Protein AF-A0A0F9RXB7-F1 (afdb_monomer)

Solvent-accessible surface area (backbone atoms only — not comparable to full-atom values): 6603 Å² total; per-residue (Å²): 127,90,82,78,78,45,79,78,39,70,50,75,50,53,58,48,75,71,44,79,90,70,40,70,24,30,22,40,34,28,36,67,64,42,28,75,78,68,68,20,32,29,40,30,26,30,34,47,46,42,56,54,40,69,77,40,40,68,59,36,60,75,67,71,47,87,68,82,38,51,75,24,71,46,69,68,62,38,49,53,52,37,52,52,52,26,49,54,36,50,53,50,31,54,51,49,54,50,51,53,54,51,30,54,55,41,27,74,74,66,36,62,68,35,46,56,64,55,74,82,84

Sequence (121 aa):
MDRNLKLGHYFKGAEPTGCYNTGIAPVIARSKQALKYTGKAYIVGRDLDVLYNMTDLILTVMRGKPIKAKLYSSKAQAFTEFERLNQIIIDSNTQDIKRIKELRRKARSGDMAAALALTDY

pLDDT: mean 83.53, std 10.23, range [48.91, 94.25]

Foldseek 3Di:
DPLPQDEPDKDWADDAPPDPPVQQTWMKHFYPVCCVLPVFGIKIATRVLVVCCNVCVVVCVVVVHDRRIDTHNDSVVRVVVSVVRRVVRVVNNVVVVVLLVVLVVCVVVVPVVSVVVNVVD

Organism: NCBI:txid412755

Mean predicted aligned error: 6.6 Å

Nearest PDB structures (foldseek):
  7ohx-assembly1_3  TM=2.259E-01  e=1.585E+00  Saccharomyces cerevisiae S288C

Secondary structure (DSSP, 8-state):
------TT-EEE-PPPTT-SSSS-SEEEEE-HHHHHHHS--EEEEEHHHHHHHHHHHHHHHHTTPPPSSEEES-HHHHHHHHHHHHHHHHHHHHHHHHHHHHHHHHHHTT-HHHHHTTTT-

Radius of gyration: 18.45 Å; Cα contacts (8 Å, |Δi|>4): 179; chains: 1; bounding box: 39×35×50 Å

Structure (mmCIF, N/CA/C/O backbone):
data_AF-A0A0F9RXB7-F1
#
_entry.id   AF-A0A0F9RXB7-F1
#
loop_
_atom_site.group_PDB
_atom_site.id
_atom_site.type_symbol
_atom_site.label_atom_id
_atom_site.label_alt_id
_atom_site.label_comp_id
_atom_site.label_asym_id
_atom_site.label_entity_id
_atom_site.label_seq_id
_atom_site.pdbx_PDB_ins_code
_atom_site.Cartn_x
_atom_site.Cartn_y
_atom_site.Cartn_z
_atom_site.occupancy
_atom_site.B_iso_or_equiv
_atom_site.auth_seq_id
_atom_site.auth_comp_id
_atom_site.auth_asym_id
_atom_site.auth_atom_id
_atom_site.pdbx_PDB_model_num
ATOM 1 N N . MET A 1 1 ? -1.829 16.637 3.771 1.00 48.91 1 MET A N 1
ATOM 2 C CA . MET A 1 1 ? -2.977 15.718 3.607 1.00 48.91 1 MET A CA 1
ATOM 3 C C . MET A 1 1 ? -3.933 15.940 4.759 1.00 48.91 1 MET A C 1
ATOM 5 O O . MET A 1 1 ? -3.491 15.876 5.901 1.00 48.91 1 MET A O 1
ATOM 9 N N . ASP A 1 2 ? -5.200 16.234 4.476 1.00 49.59 2 ASP A N 1
ATOM 10 C CA . ASP A 1 2 ? -6.236 16.300 5.506 1.00 49.59 2 ASP A CA 1
ATOM 11 C C . ASP A 1 2 ? -6.403 14.895 6.109 1.00 49.59 2 ASP A C 1
ATOM 13 O O . ASP A 1 2 ? -6.841 13.955 5.448 1.00 49.59 2 ASP A O 1
ATOM 17 N N . ARG A 1 3 ? -5.933 14.703 7.347 1.00 64.81 3 ARG A N 1
ATOM 18 C CA . ARG A 1 3 ? -5.820 13.378 7.987 1.00 64.81 3 ARG A CA 1
ATOM 19 C C . ARG A 1 3 ? -7.168 12.870 8.506 1.00 64.81 3 ARG A C 1
ATOM 21 O O . ARG A 1 3 ? -7.197 11.952 9.327 1.00 64.81 3 ARG A O 1
ATOM 28 N N . ASN A 1 4 ? -8.297 13.453 8.112 1.00 72.38 4 ASN A N 1
ATOM 29 C CA . ASN A 1 4 ? -9.619 13.066 8.603 1.00 72.38 4 ASN A CA 1
ATOM 30 C C . ASN A 1 4 ? -10.153 11.789 7.934 1.00 72.38 4 ASN A C 1
ATOM 32 O O . ASN A 1 4 ? -11.057 11.809 7.104 1.00 72.38 4 ASN A O 1
ATOM 36 N N . LEU A 1 5 ? -9.613 10.644 8.363 1.00 81.00 5 LEU A N 1
ATOM 37 C CA . LEU A 1 5 ? -10.133 9.324 8.015 1.00 81.00 5 LEU A CA 1
ATO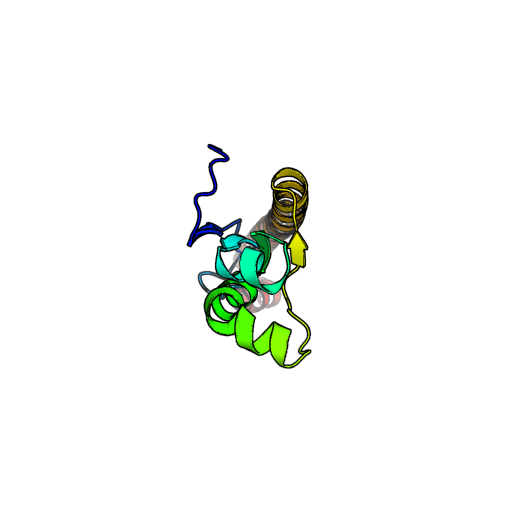M 38 C C . LEU A 1 5 ? -11.498 9.086 8.692 1.00 81.00 5 LEU A C 1
ATOM 40 O O . LEU A 1 5 ? -11.585 8.801 9.897 1.00 81.00 5 LEU A O 1
ATOM 44 N N . LYS A 1 6 ? -12.570 9.234 7.907 1.00 83.81 6 LYS A N 1
ATOM 45 C CA . LYS A 1 6 ? -13.951 8.973 8.333 1.00 83.81 6 LYS A CA 1
ATOM 46 C C . LYS A 1 6 ? -14.207 7.470 8.479 1.00 83.81 6 LYS A C 1
ATOM 48 O O . LYS A 1 6 ? -13.517 6.638 7.898 1.00 83.81 6 LYS A O 1
ATOM 53 N N . LEU A 1 7 ? -15.192 7.124 9.303 1.00 80.94 7 LEU A N 1
ATOM 54 C CA . LEU A 1 7 ? -15.638 5.742 9.476 1.00 80.94 7 LEU A CA 1
ATOM 55 C C . LEU A 1 7 ? -16.153 5.191 8.135 1.00 80.94 7 LEU A C 1
ATOM 57 O O . LEU A 1 7 ? -16.924 5.867 7.462 1.00 80.94 7 LEU A O 1
ATOM 61 N N . GLY A 1 8 ? -15.739 3.982 7.762 1.00 75.75 8 GLY A N 1
ATOM 62 C CA . GLY A 1 8 ? -16.116 3.341 6.499 1.00 75.75 8 GLY A CA 1
ATOM 63 C C . GLY A 1 8 ? -15.316 3.819 5.285 1.00 75.75 8 GLY A C 1
ATOM 64 O O . GLY A 1 8 ? -15.510 3.293 4.197 1.00 75.75 8 GLY A O 1
ATOM 65 N N . HIS A 1 9 ? -14.413 4.787 5.460 1.00 81.75 9 HIS A N 1
ATOM 66 C CA . HIS A 1 9 ? -13.539 5.270 4.399 1.00 81.75 9 HIS A CA 1
ATOM 67 C C . HIS A 1 9 ? -12.143 4.664 4.548 1.00 81.75 9 HIS A C 1
ATOM 69 O O . HIS A 1 9 ? -11.727 4.253 5.642 1.00 81.75 9 HIS A O 1
ATOM 75 N N . TYR A 1 10 ? -11.409 4.657 3.441 1.00 87.12 10 TYR A N 1
ATOM 76 C CA . TYR A 1 10 ? -10.006 4.285 3.396 1.00 87.12 10 TYR A CA 1
ATOM 77 C C . TYR A 1 10 ? -9.205 5.292 2.568 1.00 87.12 10 TYR A C 1
ATOM 79 O O . TYR A 1 10 ? -9.753 5.995 1.719 1.00 87.12 10 TYR A O 1
ATOM 87 N N . PHE A 1 11 ? -7.906 5.369 2.841 1.00 89.19 11 PHE A N 1
ATOM 88 C CA . PHE A 1 11 ? -6.936 6.061 2.005 1.00 89.19 11 PHE A CA 1
ATOM 89 C C . PHE A 1 11 ? -6.005 5.044 1.373 1.00 89.19 11 PHE A C 1
ATOM 91 O O . PHE A 1 11 ? -5.535 4.127 2.048 1.00 89.19 11 PHE A O 1
ATOM 98 N N . LYS A 1 12 ? -5.721 5.251 0.091 1.00 89.88 12 LYS A N 1
ATOM 99 C CA . LYS A 1 12 ? -4.765 4.474 -0.684 1.00 89.88 12 LYS A CA 1
ATOM 100 C C . LYS A 1 12 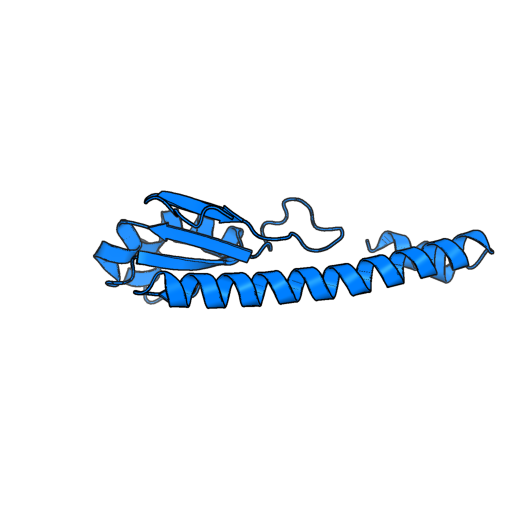? -3.485 5.281 -0.872 1.00 89.88 12 LYS A C 1
ATOM 102 O O . LYS A 1 12 ? -3.537 6.482 -1.130 1.00 89.88 12 LYS A O 1
ATOM 107 N N . GLY A 1 13 ? -2.356 4.623 -0.652 1.00 89.38 13 GLY A N 1
ATOM 108 C CA . GLY A 1 13 ? -1.019 5.158 -0.859 1.00 89.38 13 GLY A CA 1
ATOM 109 C C . GLY A 1 13 ? -0.555 5.004 -2.306 1.00 89.38 13 GLY A C 1
ATOM 110 O O . GLY A 1 13 ? -1.346 4.755 -3.214 1.00 89.38 13 GLY A O 1
ATOM 111 N N . ALA A 1 14 ? 0.748 5.154 -2.505 1.00 88.56 14 ALA A N 1
ATOM 112 C CA . ALA A 1 14 ? 1.417 4.981 -3.779 1.00 88.56 14 ALA A CA 1
ATOM 113 C C . ALA A 1 14 ? 1.288 3.537 -4.282 1.00 88.56 14 ALA A C 1
ATOM 115 O O . ALA A 1 14 ? 1.393 2.575 -3.516 1.00 88.56 14 ALA A O 1
ATOM 116 N N . GLU A 1 15 ? 1.089 3.396 -5.589 1.00 88.19 15 GLU A N 1
ATOM 117 C CA . GLU A 1 15 ? 1.142 2.105 -6.271 1.00 88.19 15 GLU A CA 1
ATOM 118 C C . GLU A 1 15 ? 2.573 1.817 -6.739 1.00 88.19 15 GLU A C 1
ATOM 120 O O . GLU A 1 15 ? 3.282 2.759 -7.108 1.00 88.19 15 GLU A O 1
ATOM 125 N N . PRO A 1 16 ? 3.019 0.551 -6.746 1.00 84.88 16 PRO A N 1
ATOM 126 C CA . PRO A 1 16 ? 4.304 0.193 -7.329 1.00 84.88 16 PRO A CA 1
ATOM 127 C C . PRO A 1 16 ? 4.364 0.494 -8.831 1.00 84.88 16 PRO A C 1
ATOM 129 O O . PRO A 1 16 ? 3.361 0.420 -9.542 1.00 84.88 16 PRO A O 1
ATOM 132 N N . THR A 1 17 ? 5.551 0.838 -9.321 1.00 81.19 17 THR A N 1
ATOM 133 C CA . THR A 1 17 ? 5.784 1.216 -10.722 1.00 81.19 17 THR A CA 1
ATOM 134 C C . THR A 1 17 ? 5.436 0.046 -11.645 1.00 81.19 17 THR A C 1
ATOM 136 O O . THR A 1 17 ? 5.848 -1.079 -11.387 1.00 81.19 17 THR A O 1
ATOM 139 N N . GLY A 1 18 ? 4.641 0.298 -12.692 1.00 73.12 18 GLY A N 1
ATOM 140 C CA . GLY A 1 18 ? 4.146 -0.743 -13.613 1.00 73.12 18 GLY A CA 1
ATOM 141 C C . GLY A 1 18 ? 2.948 -1.549 -13.084 1.00 73.12 18 GLY A C 1
ATOM 142 O O . GLY A 1 18 ? 2.293 -2.258 -13.838 1.00 73.12 18 GLY A O 1
ATOM 143 N N . CYS A 1 19 ? 2.584 -1.395 -11.808 1.00 70.12 19 CYS A N 1
ATOM 144 C CA . CYS A 1 19 ? 1.509 -2.147 -11.162 1.00 70.12 19 CYS A CA 1
ATOM 145 C C . CYS A 1 19 ? 0.281 -1.271 -10.867 1.00 70.12 19 CYS A C 1
ATOM 147 O O . CYS A 1 19 ? -0.020 -0.989 -9.705 1.00 70.12 19 CYS A O 1
ATOM 149 N N . TYR A 1 20 ? -0.457 -0.868 -11.902 1.00 65.88 20 TYR A N 1
ATOM 150 C CA . TYR A 1 20 ? -1.712 -0.129 -11.720 1.00 65.88 20 TYR A CA 1
ATOM 151 C C . TYR A 1 20 ? -2.867 -1.068 -11.356 1.00 65.88 20 TYR A C 1
ATOM 153 O O . TYR A 1 20 ? -3.058 -2.097 -12.002 1.00 65.88 20 TYR A O 1
ATOM 161 N N . ASN A 1 21 ? -3.666 -0.715 -10.342 1.00 64.19 21 ASN A N 1
ATOM 162 C CA . ASN A 1 21 ? -4.876 -1.453 -9.933 1.00 64.19 21 ASN A CA 1
ATOM 163 C C . ASN A 1 21 ? -4.676 -2.931 -9.531 1.00 64.19 21 ASN A C 1
ATOM 165 O O . A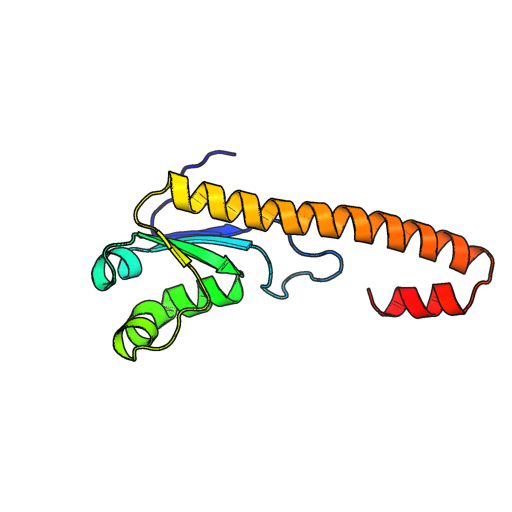SN A 1 21 ? -5.643 -3.680 -9.420 1.00 64.19 21 ASN A O 1
ATOM 169 N N . THR A 1 22 ? -3.449 -3.363 -9.235 1.00 70.06 22 THR A N 1
ATOM 170 C CA . THR A 1 22 ? -3.165 -4.731 -8.753 1.00 70.06 22 THR A CA 1
ATOM 171 C C . THR A 1 22 ? -3.520 -4.925 -7.277 1.00 70.06 22 THR A C 1
ATOM 173 O O . THR A 1 22 ? -3.441 -6.030 -6.744 1.00 70.06 22 THR A O 1
ATOM 176 N N . GLY A 1 23 ? -3.891 -3.835 -6.597 1.00 76.38 23 GLY A N 1
ATOM 177 C CA . GLY A 1 23 ? -4.350 -3.841 -5.215 1.00 76.38 23 GLY A CA 1
ATOM 178 C C . GLY A 1 23 ? -3.263 -4.226 -4.198 1.00 76.38 23 GLY A C 1
ATOM 179 O O . GLY A 1 23 ? -3.534 -4.727 -3.105 1.00 76.38 23 GLY A O 1
ATOM 180 N N . ILE A 1 24 ? -2.009 -3.957 -4.555 1.00 84.25 24 ILE A N 1
ATOM 181 C CA . ILE A 1 24 ? -0.837 -4.110 -3.684 1.00 84.25 24 ILE A CA 1
ATOM 182 C C . ILE A 1 24 ? -0.446 -2.807 -2.975 1.00 84.25 24 ILE A C 1
ATOM 184 O O . ILE A 1 24 ? 0.439 -2.823 -2.122 1.00 84.25 24 ILE A O 1
ATOM 188 N N . ALA A 1 25 ? -1.096 -1.691 -3.315 1.00 88.44 25 ALA A N 1
ATOM 189 C CA . ALA A 1 25 ? -0.820 -0.393 -2.716 1.00 88.44 25 ALA A CA 1
ATOM 190 C C . ALA A 1 25 ? -1.088 -0.418 -1.204 1.00 88.44 25 ALA A C 1
ATOM 192 O O . ALA A 1 25 ? -2.048 -1.061 -0.770 1.00 88.44 25 ALA A O 1
ATOM 193 N N . PRO A 1 26 ? -0.303 0.295 -0.386 1.00 91.62 26 PRO A N 1
ATOM 194 C CA . PRO A 1 26 ? -0.617 0.475 1.021 1.00 91.62 26 PRO A CA 1
ATOM 195 C C . PRO A 1 26 ? -1.977 1.154 1.186 1.00 91.62 26 PRO A C 1
ATOM 197 O O . PRO A 1 26 ? -2.300 2.099 0.469 1.00 91.62 26 PRO A O 1
ATOM 200 N N . VAL A 1 27 ? -2.766 0.701 2.151 1.00 91.25 27 VAL A N 1
ATOM 201 C CA . VAL A 1 27 ? -4.077 1.252 2.487 1.00 91.25 27 VAL A CA 1
ATOM 202 C C . VAL A 1 27 ? -4.213 1.380 3.995 1.00 91.25 27 VAL A C 1
ATOM 204 O O . VAL A 1 27 ? -3.781 0.509 4.753 1.00 91.25 27 VAL A O 1
ATOM 207 N N . ILE A 1 28 ? -4.854 2.466 4.421 1.00 91.44 28 ILE A N 1
ATOM 208 C CA . ILE A 1 28 ? -5.341 2.664 5.783 1.00 91.44 28 ILE A CA 1
ATOM 209 C C . ILE A 1 28 ? -6.855 2.856 5.759 1.00 91.44 28 ILE A C 1
ATOM 211 O O . ILE A 1 28 ? -7.366 3.720 5.054 1.00 91.44 28 ILE A O 1
ATOM 215 N N . ALA A 1 29 ? -7.578 2.082 6.560 1.00 90.62 29 ALA A N 1
ATOM 216 C CA . ALA A 1 29 ? -9.030 2.146 6.667 1.00 90.62 29 ALA A CA 1
ATOM 217 C C . ALA A 1 29 ? -9.483 2.285 8.118 1.00 90.62 29 ALA A C 1
ATOM 219 O O . ALA A 1 29 ? -8.806 1.837 9.049 1.00 90.62 29 ALA A O 1
ATOM 220 N N . ARG A 1 30 ? -10.660 2.883 8.315 1.00 89.06 30 ARG A N 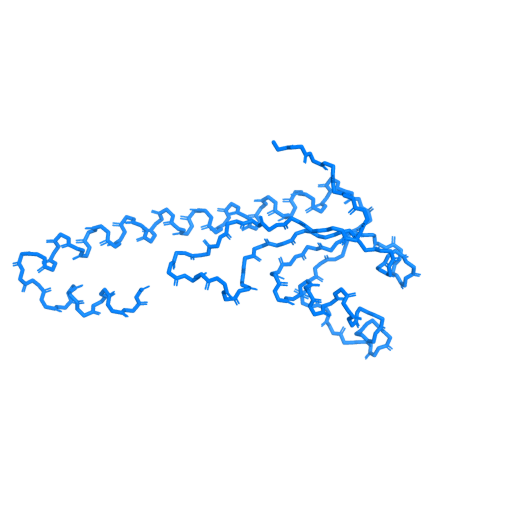1
ATOM 221 C CA . ARG A 1 30 ? -11.324 2.937 9.621 1.00 89.06 30 ARG A CA 1
ATOM 222 C C . ARG A 1 30 ? -12.637 2.166 9.569 1.00 89.06 30 ARG A C 1
ATOM 224 O O . ARG A 1 30 ? -13.561 2.570 8.870 1.00 89.06 30 ARG A O 1
ATOM 231 N N . SER A 1 31 ? -12.751 1.095 10.349 1.00 85.69 31 SER A N 1
ATOM 232 C CA . SER A 1 31 ? -13.893 0.174 10.313 1.00 85.69 31 SER A CA 1
ATOM 233 C C . SER A 1 31 ? -14.643 0.122 11.645 1.00 85.69 31 SER A C 1
ATOM 235 O O . SER A 1 31 ? -14.055 -0.023 12.720 1.00 85.69 31 SER A O 1
ATOM 237 N N . LYS A 1 32 ? -15.978 0.203 11.566 1.00 85.25 32 LYS A N 1
ATOM 238 C CA . LYS A 1 32 ? -16.874 0.013 12.718 1.00 85.25 32 LYS A CA 1
ATOM 239 C C . LYS A 1 32 ? -16.875 -1.444 13.175 1.00 85.25 32 LYS A C 1
ATOM 241 O O . LYS A 1 32 ? -16.914 -1.718 14.370 1.00 85.25 32 LYS A O 1
ATOM 246 N N . GLN A 1 33 ? -16.825 -2.367 12.221 1.00 82.94 33 GLN A N 1
ATOM 247 C CA . GLN A 1 33 ? -16.777 -3.803 12.454 1.00 82.94 33 GLN A CA 1
ATOM 248 C C . GLN A 1 33 ? -15.477 -4.164 13.174 1.00 82.94 33 GLN A C 1
ATOM 250 O O . GLN A 1 33 ? -15.523 -4.825 14.206 1.00 82.94 33 GLN A O 1
ATOM 255 N N . ALA A 1 34 ? -14.334 -3.642 12.721 1.00 82.25 34 ALA A N 1
ATOM 256 C CA . ALA A 1 34 ? -13.058 -3.845 13.407 1.00 82.25 34 ALA A CA 1
ATOM 257 C C . ALA A 1 34 ? -13.111 -3.406 14.870 1.00 82.25 34 ALA A C 1
ATOM 259 O O . ALA A 1 34 ? -12.741 -4.178 15.757 1.00 82.25 34 ALA A O 1
ATOM 260 N N . LEU A 1 35 ? -13.669 -2.221 15.131 1.00 85.81 35 LEU A N 1
ATOM 261 C CA . LEU A 1 35 ? -13.840 -1.728 16.492 1.00 85.81 35 LEU A CA 1
ATOM 262 C C . LEU A 1 35 ? -14.734 -2.658 17.327 1.00 85.81 35 LEU A C 1
ATOM 264 O O . LEU A 1 35 ? -14.365 -2.996 18.446 1.00 85.81 35 LEU A O 1
ATOM 268 N N . LYS A 1 36 ? -15.866 -3.110 16.774 1.00 85.50 36 LYS A N 1
ATOM 269 C CA . LYS A 1 36 ? -16.820 -3.992 17.465 1.00 85.50 36 LYS A CA 1
ATOM 270 C C . LYS A 1 36 ? -16.222 -5.356 17.830 1.00 85.50 36 LYS A C 1
ATOM 272 O O . LYS A 1 36 ? -16.484 -5.843 18.921 1.00 85.50 36 LYS A O 1
ATOM 277 N N . TYR A 1 37 ? -15.460 -5.976 16.927 1.00 82.44 37 TYR A N 1
ATOM 278 C CA . TYR A 1 37 ? -14.991 -7.360 17.097 1.00 82.44 37 TYR A CA 1
ATOM 279 C C . TYR A 1 37 ? -13.585 -7.480 17.688 1.00 82.44 37 TYR A C 1
ATOM 281 O O . TYR A 1 37 ? -13.235 -8.537 18.200 1.00 82.44 37 TYR A O 1
ATOM 289 N N . THR A 1 38 ? -12.768 -6.427 17.614 1.00 82.50 38 THR A N 1
ATOM 290 C CA . THR A 1 38 ? -11.357 -6.486 18.043 1.00 82.50 38 THR A CA 1
ATOM 291 C C . THR A 1 38 ? -10.955 -5.370 19.006 1.00 82.50 38 THR A C 1
ATOM 293 O O . THR A 1 38 ? -9.829 -5.366 19.497 1.00 82.50 38 THR A O 1
ATOM 296 N N . GLY A 1 39 ? -11.829 -4.384 19.245 1.00 86.69 39 GLY A N 1
ATOM 297 C CA . GLY A 1 39 ? -11.493 -3.166 19.989 1.00 86.69 39 GLY A CA 1
ATOM 298 C C . GLY A 1 39 ? -10.572 -2.201 19.228 1.00 86.69 39 GLY A C 1
ATOM 299 O O . GLY A 1 39 ? -10.181 -1.165 19.764 1.00 86.69 39 GLY A O 1
ATOM 300 N N . LYS A 1 40 ? -10.223 -2.509 17.971 1.00 89.12 40 LYS A N 1
ATOM 301 C CA . LYS A 1 40 ? -9.289 -1.740 17.139 1.00 89.12 40 LYS A CA 1
ATOM 302 C C . LYS A 1 40 ? -10.005 -1.205 15.906 1.00 89.12 40 LYS A C 1
ATOM 304 O O . LYS A 1 40 ? -10.495 -1.974 15.091 1.00 89.12 40 LYS A O 1
ATOM 309 N N . ALA A 1 41 ? -10.087 0.116 15.765 1.00 88.69 41 ALA A N 1
ATOM 310 C CA . ALA A 1 41 ? -10.856 0.743 14.685 1.00 88.69 41 ALA A CA 1
ATOM 311 C C . ALA A 1 41 ? -10.081 0.893 13.369 1.00 88.69 41 ALA A C 1
ATOM 313 O O . ALA A 1 41 ? -10.706 1.098 12.329 1.00 88.69 41 ALA A O 1
ATOM 314 N N . TYR A 1 42 ? -8.748 0.852 13.408 1.00 90.31 42 TYR A N 1
ATOM 315 C CA . TYR A 1 42 ? -7.901 1.172 12.262 1.00 90.31 42 TYR A CA 1
ATOM 316 C C . TYR A 1 42 ? -7.248 -0.083 11.697 1.00 90.31 42 TYR A C 1
ATOM 318 O O . TYR A 1 42 ? -6.718 -0.902 12.447 1.00 90.31 42 TYR A O 1
ATOM 326 N N . ILE A 1 43 ? -7.269 -0.206 10.375 1.00 90.00 43 ILE A N 1
ATOM 327 C CA . ILE A 1 43 ? -6.719 -1.332 9.622 1.00 90.00 43 ILE A CA 1
ATOM 328 C C . ILE A 1 43 ? -5.682 -0.775 8.652 1.00 90.00 43 ILE A C 1
ATOM 330 O O . ILE A 1 43 ? -5.985 0.169 7.927 1.00 90.00 43 ILE A O 1
ATOM 334 N N . VAL A 1 44 ? -4.477 -1.341 8.638 1.00 91.25 44 VAL A N 1
ATOM 335 C CA . VAL A 1 44 ? -3.399 -0.956 7.718 1.00 91.25 44 VAL A CA 1
ATOM 336 C C . VAL A 1 44 ? -2.853 -2.201 7.036 1.00 91.25 44 VAL A C 1
ATOM 338 O O . VAL A 1 44 ? -2.527 -3.184 7.700 1.00 91.25 44 VAL A O 1
ATOM 341 N N . GLY A 1 45 ? -2.729 -2.175 5.717 1.00 89.44 45 GLY A N 1
ATOM 342 C CA . GLY A 1 45 ? -2.226 -3.307 4.943 1.00 89.44 45 GLY A CA 1
ATOM 343 C C . GLY A 1 45 ? -2.118 -2.964 3.468 1.00 89.44 45 GLY A C 1
ATOM 344 O O . GLY A 1 45 ? -2.087 -1.791 3.114 1.00 89.44 45 GLY A O 1
ATOM 345 N N . ARG A 1 46 ? -2.069 -3.979 2.606 1.00 86.88 46 ARG A N 1
ATOM 346 C CA . ARG A 1 46 ? -2.245 -3.775 1.162 1.00 86.88 46 ARG A CA 1
ATOM 347 C C . ARG A 1 46 ? -3.726 -3.623 0.830 1.00 86.88 46 ARG A C 1
ATOM 349 O O . ARG A 1 46 ? -4.564 -4.144 1.557 1.00 86.88 46 ARG A O 1
ATOM 356 N N . ASP A 1 47 ? -4.028 -2.950 -0.270 1.00 82.94 47 ASP A N 1
ATOM 357 C CA . ASP A 1 47 ? -5.380 -2.617 -0.727 1.00 82.94 47 ASP A CA 1
ATOM 358 C C . ASP A 1 47 ? -6.311 -3.836 -0.756 1.00 82.94 47 ASP A C 1
ATOM 360 O O . ASP A 1 47 ? -7.309 -3.857 -0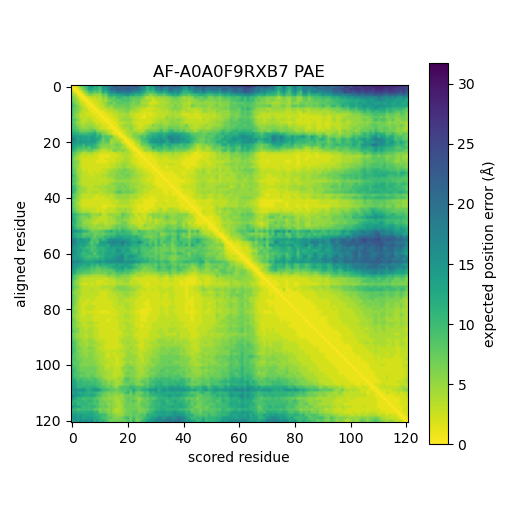.040 1.00 82.94 47 ASP A O 1
ATOM 364 N N . LEU A 1 48 ? -5.924 -4.920 -1.439 1.00 75.94 48 LEU A N 1
ATOM 365 C CA . LEU A 1 48 ? -6.715 -6.158 -1.457 1.00 75.94 48 LEU A CA 1
ATOM 366 C C . LEU A 1 48 ? -6.893 -6.738 -0.060 1.00 75.94 48 LEU A C 1
ATOM 368 O O . LEU A 1 48 ? -8.002 -7.105 0.318 1.00 75.94 48 LEU A O 1
ATOM 372 N N . ASP A 1 49 ? -5.812 -6.802 0.717 1.00 79.38 49 ASP A N 1
ATOM 373 C CA . ASP A 1 49 ? -5.873 -7.346 2.067 1.00 79.38 49 ASP A CA 1
ATOM 374 C C . ASP A 1 49 ? -6.863 -6.527 2.913 1.00 79.38 49 ASP A C 1
ATOM 376 O O . ASP A 1 49 ? -7.687 -7.105 3.610 1.00 79.38 49 ASP A O 1
ATOM 380 N N . VAL A 1 50 ? -6.853 -5.196 2.834 1.00 77.94 50 VAL A N 1
ATOM 381 C CA . VAL A 1 50 ? -7.773 -4.341 3.597 1.00 77.94 50 VAL A CA 1
ATOM 382 C C . VAL A 1 50 ? -9.206 -4.423 3.071 1.00 77.94 50 VAL A C 1
ATOM 384 O O . VAL A 1 50 ? -10.116 -4.522 3.888 1.00 77.94 50 VAL A O 1
ATOM 387 N N . LEU A 1 51 ? -9.433 -4.432 1.757 1.00 75.00 51 LEU A N 1
ATOM 388 C CA . LEU A 1 51 ? -10.772 -4.506 1.161 1.00 75.00 51 LEU A CA 1
ATOM 389 C C . LEU A 1 51 ? -11.464 -5.843 1.456 1.00 75.00 51 LEU A C 1
ATOM 391 O O . LEU A 1 51 ? -12.607 -5.850 1.919 1.00 75.00 51 LEU A O 1
ATOM 395 N N . TYR A 1 52 ? -10.762 -6.967 1.271 1.00 73.56 52 TYR A N 1
ATOM 396 C CA . TYR A 1 52 ? -11.286 -8.283 1.645 1.00 73.56 52 TYR A CA 1
ATOM 397 C C . TYR A 1 52 ? -11.546 -8.347 3.145 1.00 73.56 52 TYR A C 1
ATOM 399 O O . TYR A 1 52 ? -12.621 -8.759 3.575 1.00 73.56 52 TYR A O 1
ATOM 407 N N . ASN A 1 53 ? -10.605 -7.860 3.957 1.00 67.75 53 ASN A N 1
ATOM 408 C CA . ASN A 1 53 ? -10.782 -7.853 5.399 1.00 67.75 53 ASN A CA 1
ATOM 409 C C . ASN A 1 53 ? -11.863 -6.871 5.860 1.00 67.75 53 ASN A C 1
ATOM 411 O O . ASN A 1 53 ? -12.449 -7.120 6.894 1.00 67.75 53 ASN A O 1
ATOM 415 N N . MET A 1 54 ? -12.189 -5.789 5.154 1.00 70.06 54 MET A N 1
ATOM 416 C CA . MET A 1 54 ? -13.283 -4.895 5.553 1.00 70.06 54 MET A CA 1
ATOM 417 C C . MET A 1 54 ? -14.651 -5.575 5.446 1.00 70.06 54 MET A C 1
ATOM 419 O O . MET A 1 54 ? -15.502 -5.349 6.309 1.00 70.06 54 MET A O 1
ATOM 423 N N . THR A 1 55 ? -14.836 -6.417 4.429 1.00 65.31 55 THR A N 1
ATOM 424 C CA . THR A 1 55 ? -16.066 -7.190 4.213 1.00 65.31 55 THR A CA 1
ATOM 425 C C . THR A 1 55 ? -16.102 -8.452 5.085 1.00 65.31 55 THR A C 1
ATOM 427 O O . THR A 1 55 ? -17.114 -8.721 5.726 1.00 65.31 55 THR A O 1
ATOM 430 N N . ASP A 1 56 ? -14.977 -9.169 5.202 1.00 66.06 56 ASP A N 1
ATOM 431 C CA . ASP A 1 56 ? -14.882 -10.477 5.872 1.00 66.06 56 ASP A CA 1
ATOM 432 C C . ASP A 1 56 ? -14.255 -10.449 7.277 1.00 66.06 56 ASP A C 1
ATOM 434 O O . ASP A 1 56 ? -14.061 -11.509 7.877 1.00 66.06 56 ASP A O 1
ATOM 438 N N . LEU A 1 57 ? -13.947 -9.276 7.855 1.00 66.12 57 LEU A N 1
ATOM 439 C CA . LEU A 1 57 ? -13.212 -9.169 9.133 1.00 66.12 57 LEU A CA 1
ATOM 440 C C . LEU A 1 57 ? -13.819 -10.036 10.233 1.00 66.12 57 LEU A C 1
ATOM 442 O O . LEU A 1 57 ? -13.109 -10.627 11.040 1.00 66.12 57 LEU A O 1
ATOM 446 N N . ILE A 1 58 ? -15.150 -10.087 10.253 1.00 63.84 58 ILE A N 1
ATOM 447 C CA . ILE A 1 58 ? -15.936 -10.839 11.224 1.00 63.84 58 ILE A CA 1
ATOM 448 C C . ILE A 1 58 ? -15.608 -12.327 11.096 1.00 63.84 58 ILE A C 1
ATOM 450 O O . ILE A 1 58 ? -15.256 -12.967 12.081 1.00 63.84 58 ILE A O 1
ATOM 454 N N . LEU A 1 59 ? -15.650 -12.864 9.876 1.00 66.94 59 LEU A N 1
ATOM 455 C CA . LEU A 1 59 ? -15.386 -14.273 9.607 1.00 66.94 59 LEU A CA 1
ATOM 456 C C . LEU A 1 59 ? -13.916 -14.627 9.826 1.00 66.94 59 LEU A C 1
ATOM 458 O O . LEU A 1 59 ? -13.630 -15.686 10.378 1.00 66.94 59 LEU A O 1
ATOM 462 N N . THR A 1 60 ? -12.985 -13.763 9.426 1.00 69.69 60 THR A N 1
ATOM 463 C CA . THR A 1 60 ? -11.545 -14.017 9.569 1.00 69.69 60 THR A CA 1
ATOM 464 C C . THR A 1 60 ? -11.122 -14.022 11.039 1.00 69.69 60 THR A C 1
ATOM 466 O O . THR A 1 60 ? -10.443 -14.957 11.463 1.00 69.69 60 THR A O 1
ATOM 469 N N . VAL A 1 61 ? -11.595 -13.053 11.837 1.00 66.00 61 VAL A N 1
ATOM 470 C CA . VAL A 1 61 ? -11.358 -13.006 13.292 1.00 66.00 61 VAL A CA 1
ATOM 471 C C . VAL A 1 61 ? -12.027 -14.191 13.991 1.00 66.00 61 VAL A C 1
ATOM 473 O O . VAL A 1 61 ? -11.370 -14.892 14.756 1.00 66.00 61 VAL A O 1
ATOM 476 N N . MET A 1 62 ? -13.308 -14.462 13.709 1.00 64.56 62 MET A N 1
ATOM 477 C CA . MET A 1 62 ? -14.052 -15.546 14.371 1.00 64.56 62 MET A CA 1
ATOM 478 C C . MET A 1 62 ? -13.518 -16.941 14.030 1.00 64.56 62 MET A C 1
ATOM 480 O O . MET A 1 62 ? -13.611 -17.844 14.852 1.00 64.56 62 MET A O 1
ATOM 484 N N . ARG A 1 63 ? -12.948 -17.133 12.834 1.00 73.19 63 ARG A N 1
ATOM 485 C CA . ARG A 1 63 ? -12.344 -18.409 12.408 1.00 73.19 63 ARG A CA 1
ATOM 486 C C . ARG A 1 63 ? -10.877 -18.553 12.827 1.00 73.19 63 ARG A C 1
ATOM 488 O O . ARG A 1 63 ? -10.235 -19.507 12.399 1.00 73.19 63 ARG A O 1
ATOM 495 N N . GLY A 1 64 ? -10.328 -17.601 13.590 1.00 64.62 64 GLY A N 1
ATOM 496 C CA . GLY A 1 64 ? -8.923 -17.610 14.010 1.00 64.62 64 GLY A CA 1
ATOM 497 C C . GLY A 1 64 ? -7.933 -17.564 12.844 1.00 64.62 64 GLY A C 1
ATOM 498 O O . GLY A 1 64 ? -6.782 -17.972 12.991 1.00 64.62 64 GLY A O 1
ATOM 499 N N . LYS A 1 65 ? -8.369 -17.107 11.663 1.00 69.25 65 LYS A N 1
ATOM 500 C CA . LYS A 1 65 ? -7.497 -17.024 10.492 1.00 69.25 65 LYS A CA 1
ATOM 501 C C . LYS A 1 65 ? -6.592 -15.797 10.617 1.00 69.25 65 LYS A C 1
ATOM 503 O O . LYS A 1 65 ? -7.048 -14.742 11.064 1.00 69.25 65 LYS A O 1
ATOM 508 N N . PRO A 1 66 ? -5.323 -15.894 10.192 1.00 66.69 66 PRO A N 1
ATOM 509 C CA . PRO A 1 66 ? -4.425 -14.752 10.219 1.00 66.69 66 PRO A CA 1
ATOM 510 C C . PRO A 1 66 ? -4.936 -13.659 9.273 1.00 66.69 66 PRO A C 1
ATOM 512 O O . PRO A 1 66 ? -5.152 -13.891 8.082 1.00 66.69 66 PRO A O 1
ATOM 515 N N . ILE A 1 67 ? -5.114 -12.452 9.809 1.00 69.44 67 ILE A N 1
ATOM 516 C CA . ILE A 1 67 ? -5.429 -11.260 9.022 1.00 69.44 67 ILE A CA 1
ATOM 517 C C . ILE A 1 67 ? -4.120 -10.775 8.398 1.00 69.44 67 ILE A C 1
ATOM 519 O O . ILE A 1 67 ? -3.163 -10.469 9.106 1.00 69.44 67 ILE A O 1
ATOM 523 N N . LYS A 1 68 ? -4.075 -10.663 7.068 1.00 77.44 68 LYS A N 1
ATOM 524 C CA . LYS A 1 68 ? -2.911 -10.134 6.326 1.00 77.44 68 LYS A CA 1
ATOM 525 C C . LYS A 1 68 ? -2.732 -8.608 6.449 1.00 77.44 68 LYS A C 1
ATOM 527 O O . LYS A 1 68 ? -1.884 -8.023 5.786 1.00 77.44 68 LYS A O 1
ATOM 532 N N . ALA A 1 69 ? -3.522 -7.966 7.302 1.00 84.94 69 ALA A N 1
ATOM 533 C CA . ALA A 1 69 ? -3.487 -6.546 7.611 1.00 84.94 69 ALA A CA 1
ATOM 534 C C . ALA A 1 69 ? -3.333 -6.353 9.125 1.00 84.94 69 ALA A C 1
ATOM 536 O O . ALA A 1 69 ? -3.819 -7.150 9.930 1.00 84.94 69 ALA A O 1
ATOM 537 N N . LYS A 1 70 ? -2.655 -5.279 9.518 1.00 88.81 70 LYS A N 1
ATOM 538 C CA . LYS A 1 70 ? -2.420 -4.929 10.917 1.00 88.81 70 LYS A CA 1
ATOM 539 C C . LYS A 1 70 ? -3.569 -4.082 11.454 1.00 88.81 70 LYS A C 1
ATOM 541 O O . LYS A 1 70 ? -4.062 -3.179 10.781 1.00 88.81 70 LYS A O 1
ATOM 546 N N . LEU A 1 71 ? -3.969 -4.364 12.691 1.00 89.12 71 LEU A N 1
ATOM 547 C CA . LEU A 1 71 ? -5.038 -3.656 13.393 1.00 89.12 71 LEU A CA 1
ATOM 548 C C . LEU A 1 71 ? -4.467 -2.765 14.498 1.00 89.12 71 LEU A C 1
ATOM 550 O O . LEU A 1 71 ? -3.634 -3.215 15.291 1.00 89.12 71 LEU A O 1
ATOM 554 N N . TYR A 1 72 ? -4.993 -1.546 14.614 1.00 91.56 72 TYR A N 1
ATOM 555 C CA . TYR A 1 72 ? -4.555 -0.534 15.5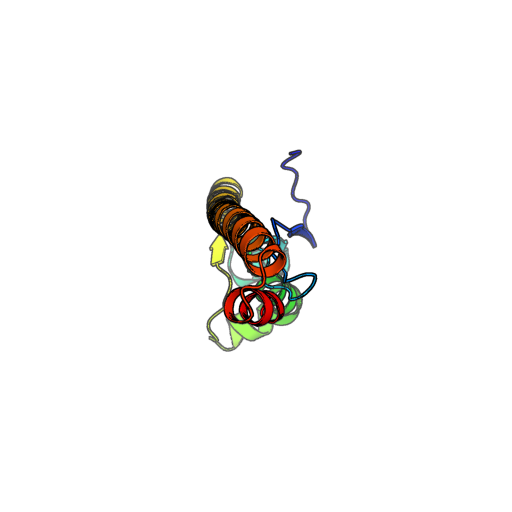76 1.00 91.56 72 TYR A CA 1
ATOM 556 C C . TYR A 1 72 ? -5.734 0.119 16.305 1.00 91.56 72 TYR A C 1
ATOM 558 O O . TYR A 1 72 ? -6.782 0.405 15.720 1.00 91.56 72 TYR A O 1
ATOM 566 N N . SER A 1 73 ? -5.539 0.409 17.592 1.00 90.38 73 SER A N 1
ATOM 567 C CA . SER A 1 73 ? -6.493 1.188 18.396 1.00 90.38 73 SER A CA 1
ATOM 568 C C . SER A 1 73 ? -6.325 2.693 18.170 1.00 90.38 73 SER A C 1
ATOM 570 O O . SER A 1 73 ? -7.301 3.439 18.185 1.00 90.38 73 SER A O 1
ATOM 572 N N . SER A 1 74 ? -5.087 3.141 17.929 1.00 91.81 74 SER A N 1
ATOM 573 C CA . SER A 1 74 ? -4.746 4.552 17.747 1.00 91.81 74 SER A CA 1
ATOM 574 C C . SER A 1 74 ? -4.627 4.929 16.275 1.00 91.81 74 SER A C 1
ATOM 576 O O . SER A 1 74 ? -3.938 4.266 15.497 1.00 91.81 74 SER A O 1
ATOM 578 N N . LYS A 1 75 ? -5.232 6.070 15.928 1.00 90.50 75 LYS A N 1
ATOM 579 C CA . LYS A 1 75 ? -5.080 6.707 14.617 1.00 90.50 75 LYS A CA 1
ATOM 580 C C . LYS A 1 75 ? -3.615 7.011 14.319 1.00 90.50 75 LYS A C 1
ATOM 582 O O . LYS A 1 75 ? -3.160 6.748 13.216 1.00 90.50 75 LYS A O 1
ATOM 587 N N . ALA A 1 76 ? -2.888 7.555 15.295 1.00 91.75 76 ALA A N 1
ATOM 588 C CA . ALA A 1 76 ? -1.501 7.970 15.105 1.00 91.75 76 ALA A CA 1
ATOM 589 C C . ALA A 1 76 ? -0.616 6.775 14.726 1.00 91.75 76 ALA A C 1
ATOM 591 O O . ALA A 1 76 ? 0.077 6.831 13.720 1.00 91.75 76 ALA A O 1
ATOM 592 N N . GLN A 1 77 ? -0.736 5.662 15.457 1.00 93.81 77 GLN A N 1
ATOM 593 C CA . GLN A 1 77 ? 0.018 4.436 15.168 1.00 93.81 77 GLN A CA 1
ATOM 594 C C . GLN A 1 77 ? -0.316 3.860 13.787 1.00 93.81 77 GLN A C 1
ATOM 596 O O . GLN A 1 77 ? 0.584 3.457 13.054 1.00 93.81 77 GLN A O 1
ATOM 601 N N . ALA A 1 78 ? -1.601 3.857 13.415 1.00 92.38 78 ALA A N 1
ATOM 602 C CA . ALA A 1 78 ? -2.030 3.396 12.100 1.00 92.38 78 ALA A CA 1
ATOM 603 C C . ALA A 1 78 ? -1.450 4.264 10.973 1.00 92.38 78 ALA A C 1
ATOM 605 O O . ALA A 1 78 ? -0.953 3.738 9.982 1.00 92.38 78 ALA A O 1
ATOM 606 N N . PHE A 1 79 ? -1.474 5.590 11.134 1.00 93.25 79 PHE A N 1
ATOM 607 C CA . PHE A 1 79 ? -0.902 6.508 10.152 1.00 93.25 79 PHE A CA 1
ATOM 608 C C . PHE A 1 79 ? 0.617 6.374 10.047 1.00 93.25 79 PHE A C 1
ATOM 610 O O . PHE A 1 79 ? 1.120 6.378 8.933 1.00 93.25 79 PHE A O 1
ATOM 617 N N . THR A 1 80 ? 1.338 6.190 11.156 1.00 94.25 80 THR A N 1
ATOM 618 C CA . THR A 1 80 ? 2.787 5.945 11.116 1.00 94.25 80 THR A CA 1
ATOM 619 C C . THR A 1 80 ? 3.121 4.677 10.332 1.00 94.25 80 THR A C 1
ATOM 621 O O . THR A 1 80 ? 4.009 4.704 9.485 1.00 94.25 80 THR A O 1
ATOM 624 N N . GLU A 1 81 ? 2.398 3.574 10.556 1.00 93.06 81 GLU A N 1
ATOM 625 C CA . GLU A 1 81 ? 2.624 2.350 9.776 1.00 93.06 81 GLU A CA 1
ATOM 626 C C . GLU A 1 81 ? 2.260 2.545 8.300 1.00 93.06 81 GLU A C 1
ATOM 628 O O . GLU A 1 81 ? 2.990 2.093 7.421 1.00 93.06 81 GLU A O 1
ATOM 633 N N . PHE A 1 82 ? 1.154 3.232 8.015 1.00 93.56 82 PHE A N 1
ATOM 634 C CA . PHE A 1 82 ? 0.743 3.532 6.647 1.00 93.56 82 PHE A CA 1
ATOM 635 C C . PHE A 1 82 ? 1.780 4.390 5.915 1.00 93.56 82 PHE A C 1
ATOM 637 O O . PHE A 1 82 ? 2.175 4.040 4.808 1.00 93.56 82 PHE A O 1
ATOM 644 N N . GLU A 1 83 ? 2.262 5.469 6.537 1.00 93.69 83 GLU A N 1
ATOM 645 C CA . GLU A 1 83 ? 3.310 6.335 5.988 1.00 93.69 83 GLU A CA 1
ATOM 646 C C . GLU A 1 83 ? 4.611 5.548 5.776 1.00 93.69 83 GLU A C 1
ATOM 648 O O . GLU A 1 83 ? 5.226 5.675 4.721 1.00 93.69 83 GLU A O 1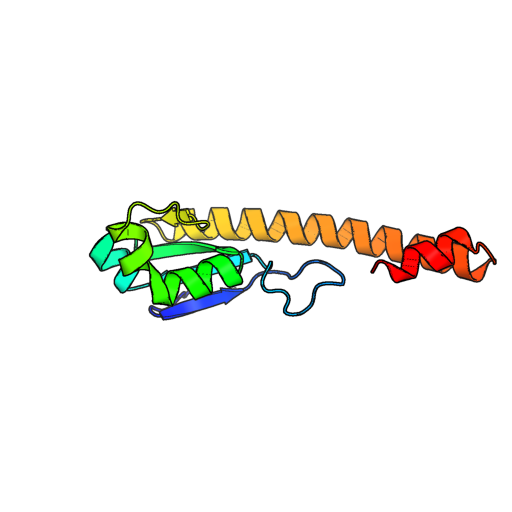
ATOM 653 N N . ARG A 1 84 ? 4.982 4.656 6.706 1.00 94.19 84 ARG A N 1
ATOM 654 C CA . ARG A 1 84 ? 6.143 3.766 6.556 1.00 94.19 84 ARG A CA 1
ATOM 655 C C . ARG A 1 84 ? 6.012 2.848 5.339 1.00 94.19 84 ARG A C 1
ATOM 657 O O . ARG A 1 84 ? 6.945 2.748 4.548 1.00 94.19 84 ARG A O 1
ATOM 664 N N . LEU A 1 85 ? 4.871 2.172 5.180 1.00 91.56 85 LEU A N 1
ATOM 665 C CA . LEU A 1 85 ? 4.614 1.308 4.021 1.00 91.56 85 LEU A CA 1
ATOM 666 C C . LEU A 1 85 ? 4.594 2.111 2.719 1.00 91.56 85 LEU A C 1
ATOM 668 O O . LEU A 1 85 ? 5.139 1.667 1.714 1.00 91.56 85 LEU A O 1
ATOM 672 N N . ASN A 1 86 ? 3.997 3.300 2.750 1.00 92.31 86 ASN A N 1
ATOM 673 C CA . ASN A 1 86 ? 3.939 4.197 1.607 1.00 92.31 86 ASN A CA 1
ATOM 674 C C . ASN A 1 86 ? 5.335 4.660 1.175 1.00 92.31 86 ASN A C 1
ATOM 676 O O . ASN A 1 86 ? 5.642 4.643 -0.014 1.00 92.31 86 ASN A O 1
ATOM 680 N N . GLN A 1 87 ? 6.197 5.008 2.133 1.00 92.94 87 GLN A N 1
ATOM 681 C CA . GLN A 1 87 ? 7.561 5.441 1.848 1.00 92.94 87 GLN A CA 1
ATOM 682 C C . GLN A 1 87 ? 8.386 4.328 1.197 1.00 92.94 87 GLN A C 1
ATOM 684 O O . GLN A 1 87 ? 9.072 4.589 0.217 1.00 92.94 87 GLN A O 1
ATOM 689 N N . ILE A 1 88 ? 8.245 3.080 1.657 1.00 91.69 88 ILE A N 1
ATOM 690 C CA . ILE A 1 88 ? 8.919 1.924 1.041 1.00 91.69 88 ILE A CA 1
ATOM 691 C C . ILE A 1 88 ? 8.565 1.807 -0.448 1.00 91.69 88 ILE A C 1
ATOM 693 O O . ILE A 1 88 ? 9.446 1.583 -1.277 1.00 91.69 88 ILE A O 1
ATOM 697 N N . ILE A 1 89 ? 7.288 1.984 -0.800 1.00 90.94 89 ILE A N 1
ATOM 698 C CA . ILE A 1 89 ? 6.855 1.933 -2.201 1.00 90.94 89 ILE A CA 1
ATOM 699 C C . ILE A 1 89 ? 7.388 3.128 -2.992 1.00 90.94 89 ILE A C 1
ATOM 701 O O . ILE A 1 89 ? 7.861 2.951 -4.110 1.00 90.94 89 ILE A O 1
ATOM 705 N N . ILE A 1 90 ? 7.362 4.335 -2.423 1.00 90.75 90 ILE A N 1
ATOM 706 C CA . ILE A 1 90 ? 7.908 5.537 -3.072 1.00 90.75 90 ILE A CA 1
ATOM 707 C C . ILE A 1 90 ? 9.408 5.378 -3.353 1.00 90.75 90 ILE A C 1
ATOM 709 O O . ILE A 1 90 ? 9.872 5.717 -4.447 1.00 90.75 90 ILE A O 1
ATOM 713 N N . ASP A 1 91 ? 10.161 4.838 -2.399 1.00 92.44 91 ASP A N 1
ATOM 714 C CA . ASP A 1 91 ? 11.596 4.614 -2.539 1.00 92.44 91 ASP A CA 1
ATOM 715 C C . ASP A 1 91 ? 11.880 3.559 -3.617 1.00 92.44 91 ASP A C 1
ATOM 717 O O . ASP A 1 91 ? 12.701 3.802 -4.506 1.00 92.44 91 ASP A O 1
ATOM 721 N N . SER A 1 92 ? 11.145 2.438 -3.603 1.00 90.75 92 SER A N 1
ATOM 722 C CA . SER A 1 92 ? 11.224 1.400 -4.644 1.00 90.75 92 SER A CA 1
ATOM 723 C C . SER A 1 92 ? 10.922 1.982 -6.023 1.00 90.75 92 SER A C 1
ATOM 725 O O . SER A 1 92 ? 11.729 1.863 -6.941 1.00 90.75 92 SER A O 1
ATOM 727 N N . ASN A 1 93 ? 9.819 2.721 -6.150 1.00 90.50 93 ASN A N 1
ATOM 728 C CA . ASN A 1 93 ? 9.423 3.370 -7.397 1.00 90.50 93 ASN A CA 1
ATOM 729 C C . ASN A 1 93 ? 10.488 4.331 -7.912 1.00 90.50 93 ASN A C 1
ATOM 731 O O . ASN A 1 93 ? 10.751 4.404 -9.109 1.00 90.50 93 ASN A O 1
ATOM 735 N N . THR A 1 94 ? 11.127 5.077 -7.013 1.00 92.06 94 THR A N 1
ATOM 736 C CA . THR A 1 94 ? 12.194 6.005 -7.387 1.00 92.06 94 THR A CA 1
ATOM 737 C C . THR A 1 94 ? 13.389 5.260 -7.985 1.00 92.06 94 THR A C 1
ATOM 739 O O . THR A 1 94 ? 13.999 5.746 -8.943 1.00 92.06 94 THR A O 1
ATOM 742 N N . GLN A 1 95 ? 13.725 4.082 -7.453 1.00 91.12 95 GLN A N 1
ATOM 743 C CA . GLN A 1 95 ? 14.777 3.222 -8.000 1.00 91.12 95 GLN A CA 1
ATOM 744 C C . GLN A 1 95 ? 14.361 2.605 -9.340 1.00 91.12 95 GLN A C 1
ATOM 746 O O . GLN A 1 95 ? 15.129 2.682 -10.302 1.00 91.12 95 GLN A O 1
ATOM 751 N N . ASP A 1 96 ? 13.135 2.092 -9.443 1.00 89.56 96 ASP A N 1
ATOM 752 C CA . ASP A 1 96 ? 12.606 1.502 -10.675 1.00 89.56 96 ASP A CA 1
ATOM 753 C C . ASP A 1 96 ? 12.540 2.524 -11.811 1.00 89.56 96 ASP A C 1
ATOM 755 O O . ASP A 1 96 ? 13.014 2.262 -12.913 1.00 89.56 96 ASP A O 1
ATOM 759 N N . ILE A 1 97 ? 12.071 3.745 -11.544 1.00 89.31 97 ILE A N 1
ATOM 760 C CA . ILE A 1 97 ? 12.049 4.826 -12.537 1.00 89.31 97 ILE A CA 1
ATOM 761 C C . ILE A 1 97 ? 13.464 5.144 -13.039 1.00 89.31 97 ILE A C 1
ATOM 763 O O . ILE A 1 97 ? 13.657 5.365 -14.240 1.00 89.31 97 ILE A O 1
ATOM 767 N N . LYS A 1 98 ? 14.470 5.178 -12.152 1.00 91.62 98 LYS A N 1
ATOM 768 C CA . LYS A 1 98 ? 15.874 5.383 -12.552 1.00 91.62 98 LYS A CA 1
ATOM 769 C C . LYS A 1 98 ? 16.363 4.233 -13.435 1.00 91.62 98 LYS A C 1
ATOM 771 O O . LYS A 1 98 ? 16.931 4.494 -14.496 1.00 91.62 98 LYS A O 1
ATOM 776 N N . ARG A 1 99 ? 16.080 2.988 -13.046 1.00 90.12 99 ARG A N 1
ATOM 777 C CA . ARG A 1 99 ? 16.446 1.783 -13.801 1.00 90.12 99 ARG A CA 1
ATOM 778 C C . ARG A 1 99 ? 15.792 1.751 -15.181 1.00 90.12 99 ARG A C 1
ATOM 780 O O . ARG A 1 99 ? 16.489 1.572 -16.175 1.00 90.12 99 ARG A O 1
ATOM 787 N N . ILE A 1 100 ? 14.489 2.011 -15.271 1.00 90.75 100 ILE A N 1
ATOM 788 C CA . ILE A 1 100 ? 13.742 2.067 -16.535 1.00 90.75 100 ILE A CA 1
ATOM 789 C C . ILE A 1 100 ? 14.317 3.149 -17.454 1.00 90.75 100 ILE A C 1
ATOM 791 O O . ILE A 1 100 ? 14.479 2.921 -18.653 1.00 90.75 100 ILE A O 1
ATOM 795 N N . LYS A 1 101 ? 14.668 4.329 -16.921 1.00 91.69 101 LYS A N 1
ATOM 796 C CA . LYS A 1 101 ? 15.321 5.386 -17.713 1.00 91.69 101 LYS A CA 1
ATOM 797 C C . LYS A 1 101 ? 16.660 4.925 -18.286 1.00 91.69 101 LYS A C 1
ATOM 799 O O . LYS A 1 101 ? 16.939 5.191 -19.455 1.00 91.69 101 LYS A O 1
ATOM 804 N N . GLU A 1 102 ? 17.474 4.231 -17.496 1.00 93.00 102 GLU A N 1
ATOM 805 C CA . GLU A 1 102 ? 18.756 3.704 -17.962 1.00 93.00 102 GLU A CA 1
ATOM 806 C C . GLU A 1 102 ? 18.580 2.606 -19.019 1.00 93.00 102 GLU A C 1
ATOM 808 O O . GLU A 1 102 ? 19.229 2.663 -20.066 1.00 93.00 102 GLU A O 1
ATOM 813 N N . LEU A 1 103 ? 17.664 1.660 -18.790 1.00 91.94 103 LEU A N 1
ATOM 814 C CA . LEU A 1 103 ? 17.3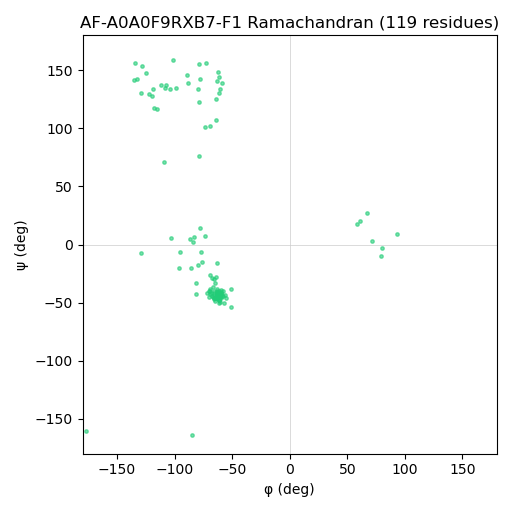26 0.604 -19.745 1.00 91.94 103 LEU A CA 1
ATOM 815 C C . LEU A 1 103 ? 16.835 1.192 -21.070 1.00 91.94 103 LEU A C 1
ATOM 817 O O . LEU A 1 103 ? 17.320 0.806 -22.128 1.00 91.94 103 LEU A O 1
ATOM 821 N N . ARG A 1 104 ? 15.965 2.211 -21.030 1.00 92.56 104 ARG A N 1
ATOM 822 C CA . ARG A 1 104 ? 15.516 2.933 -22.234 1.00 92.56 104 ARG A CA 1
ATOM 823 C C . ARG A 1 104 ? 16.672 3.581 -22.988 1.00 92.56 104 ARG A C 1
ATOM 825 O O . ARG A 1 104 ? 16.668 3.573 -24.216 1.00 92.56 104 ARG A O 1
ATOM 832 N N . ARG A 1 105 ? 17.659 4.143 -22.284 1.00 94.00 105 ARG A N 1
ATOM 833 C CA . ARG A 1 105 ? 18.855 4.719 -22.919 1.00 94.00 105 ARG A CA 1
ATOM 834 C C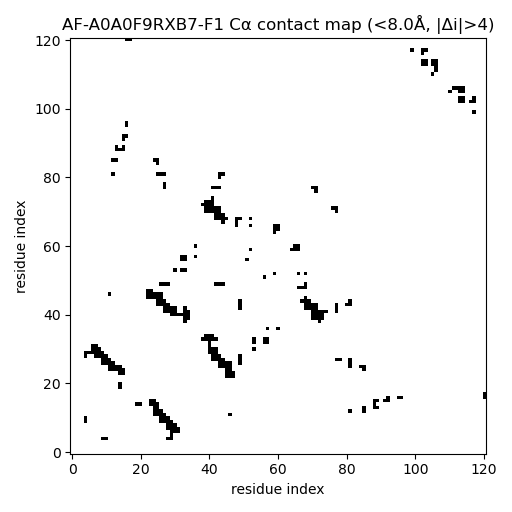 . ARG A 1 105 ? 19.684 3.638 -23.621 1.00 94.00 105 ARG A C 1
ATOM 836 O O . ARG A 1 105 ? 20.056 3.844 -24.769 1.00 94.00 105 ARG A O 1
ATOM 843 N N . LYS A 1 106 ? 19.928 2.500 -22.960 1.00 92.38 106 LYS A N 1
ATOM 844 C CA . LYS A 1 106 ? 20.694 1.364 -23.510 1.00 92.38 106 LYS A CA 1
ATOM 845 C C . LYS A 1 106 ? 19.986 0.698 -24.696 1.00 92.38 106 LYS A C 1
ATOM 847 O O . LYS A 1 106 ? 20.601 0.470 -25.735 1.00 92.38 106 LYS A O 1
ATOM 852 N N . ALA A 1 107 ? 18.676 0.485 -24.590 1.00 91.94 107 ALA A N 1
ATOM 853 C CA . ALA A 1 107 ? 17.865 -0.068 -25.671 1.00 91.94 107 ALA A CA 1
ATOM 854 C C . ALA A 1 107 ? 17.909 0.820 -26.928 1.00 91.94 107 ALA A C 1
ATOM 856 O O . ALA A 1 107 ? 18.067 0.319 -28.037 1.00 91.94 107 ALA A O 1
ATOM 857 N N . ARG A 1 108 ? 17.861 2.153 -26.765 1.00 92.25 108 ARG A N 1
ATOM 858 C CA . ARG A 1 108 ? 18.000 3.102 -27.888 1.00 92.25 108 ARG A CA 1
ATOM 859 C C . ARG A 1 108 ? 19.365 3.045 -28.573 1.00 92.25 108 ARG A C 1
ATOM 861 O O . ARG A 1 108 ? 19.439 3.359 -29.754 1.00 92.25 108 ARG A O 1
ATOM 868 N N . SER A 1 109 ? 20.423 2.653 -27.863 1.00 92.62 109 SER A N 1
ATOM 869 C CA . SER A 1 109 ? 21.750 2.419 -28.451 1.00 92.62 109 SER A CA 1
ATOM 870 C C . SER A 1 109 ? 21.915 1.031 -29.088 1.00 92.62 109 SER A C 1
ATOM 872 O O . SER A 1 109 ? 23.019 0.691 -29.495 1.00 92.62 109 SER A O 1
ATOM 874 N N . GLY A 1 110 ? 20.844 0.233 -29.184 1.00 90.69 110 GLY A N 1
ATOM 875 C CA . GLY A 1 110 ? 20.860 -1.085 -29.828 1.00 90.69 110 GLY A CA 1
ATOM 876 C C . GLY A 1 110 ? 21.131 -2.265 -28.889 1.00 90.69 110 GLY A C 1
ATOM 877 O O . GLY A 1 110 ? 21.308 -3.382 -29.365 1.00 90.69 110 GLY A O 1
ATOM 878 N N . ASP A 1 111 ? 21.147 -2.055 -27.568 1.00 92.94 111 ASP A N 1
ATOM 879 C CA . ASP A 1 111 ? 21.264 -3.149 -26.598 1.00 92.94 111 ASP A CA 1
ATOM 880 C C . ASP A 1 111 ? 19.938 -3.926 -26.511 1.00 92.94 111 ASP A C 1
ATOM 882 O O . ASP A 1 111 ? 18.968 -3.500 -25.874 1.00 92.94 111 ASP A O 1
ATOM 886 N N . MET A 1 112 ? 19.903 -5.082 -27.175 1.00 90.19 112 MET A N 1
ATOM 887 C CA . MET A 1 112 ? 18.726 -5.946 -27.248 1.00 90.19 112 MET A CA 1
ATOM 888 C C . MET A 1 112 ? 18.373 -6.585 -25.897 1.00 90.19 112 MET A C 1
ATOM 890 O O . MET A 1 112 ? 17.194 -6.804 -25.622 1.00 90.19 112 MET A O 1
ATOM 894 N N . ALA A 1 113 ? 19.353 -6.815 -25.015 1.00 90.94 113 ALA A N 1
ATOM 895 C CA . ALA A 1 113 ? 19.089 -7.322 -23.670 1.00 90.94 113 ALA A CA 1
ATOM 896 C C . ALA A 1 113 ? 18.394 -6.256 -22.811 1.00 90.94 113 ALA A C 1
ATOM 898 O O . ALA A 1 113 ? 17.442 -6.557 -22.091 1.00 90.94 113 ALA A O 1
ATOM 899 N N . ALA A 1 114 ? 18.807 -4.991 -22.940 1.00 86.62 114 ALA A N 1
ATOM 900 C CA . ALA A 1 114 ? 18.124 -3.878 -22.286 1.00 86.62 114 ALA A CA 1
ATOM 901 C C . ALA A 1 114 ? 16.697 -3.661 -22.820 1.00 86.62 114 ALA A C 1
ATOM 903 O O . ALA A 1 114 ? 15.820 -3.259 -22.055 1.00 86.62 114 ALA A O 1
ATOM 904 N N . ALA A 1 115 ? 16.453 -3.931 -24.107 1.00 87.94 115 ALA A N 1
ATOM 905 C CA . ALA A 1 115 ? 15.118 -3.866 -24.700 1.00 87.94 115 ALA A CA 1
ATOM 906 C C . ALA A 1 115 ? 14.194 -4.980 -24.179 1.00 87.94 115 ALA A C 1
ATOM 908 O O . ALA A 1 115 ? 13.051 -4.696 -23.830 1.00 87.94 115 ALA A O 1
ATOM 909 N N . LEU A 1 116 ? 14.695 -6.215 -24.063 1.00 90.56 116 LEU A N 1
ATOM 910 C CA . LEU A 1 116 ? 13.953 -7.329 -23.464 1.00 90.56 116 LEU A CA 1
ATOM 911 C C . LEU A 1 116 ? 13.644 -7.069 -21.985 1.00 90.56 116 LEU A C 1
ATOM 913 O O . LEU A 1 116 ? 12.514 -7.232 -21.558 1.00 90.56 116 LEU A O 1
ATOM 917 N N . ALA A 1 117 ? 14.599 -6.554 -21.210 1.00 86.62 117 ALA A N 1
ATOM 918 C CA . ALA A 1 117 ? 14.363 -6.238 -19.799 1.00 86.62 117 ALA A CA 1
ATOM 919 C C . ALA A 1 117 ? 13.297 -5.144 -19.565 1.00 86.62 117 ALA A C 1
ATOM 921 O O . ALA A 1 117 ? 12.822 -4.984 -18.444 1.00 86.62 117 ALA A O 1
ATOM 922 N N . LEU A 1 118 ? 12.929 -4.359 -20.588 1.00 85.25 118 LEU A N 1
ATOM 923 C CA . LEU A 1 118 ? 11.834 -3.389 -20.499 1.00 85.25 118 LEU A CA 1
ATOM 924 C C . LEU A 1 118 ? 10.448 -4.023 -20.647 1.00 85.25 118 LEU A C 1
ATOM 926 O O . LEU A 1 118 ? 9.484 -3.360 -20.287 1.00 85.25 118 LEU A O 1
ATOM 930 N N . THR A 1 119 ? 10.324 -5.249 -21.171 1.00 82.75 119 THR A N 1
ATOM 931 C CA . THR A 1 119 ? 9.015 -5.913 -21.314 1.00 82.75 119 THR A CA 1
ATOM 932 C C . THR A 1 119 ? 8.480 -6.468 -19.997 1.00 82.75 119 THR A C 1
ATOM 934 O O . THR A 1 119 ? 7.300 -6.787 -19.912 1.00 82.75 119 THR A O 1
ATOM 937 N N . ASP A 1 120 ? 9.338 -6.569 -18.981 1.00 76.50 120 ASP A N 1
ATOM 938 C CA . ASP A 1 120 ? 8.986 -7.043 -17.638 1.00 76.50 120 ASP A CA 1
ATOM 939 C C . ASP A 1 120 ? 8.388 -5.936 -16.739 1.00 76.50 120 ASP A C 1
ATOM 941 O O . ASP A 1 120 ? 8.095 -6.189 -15.569 1.00 76.50 120 ASP A O 1
ATOM 945 N N . TYR A 1 121 ? 8.219 -4.716 -17.267 1.00 67.94 121 TYR A N 1
ATOM 946 C CA . TYR A 1 121 ? 7.679 -3.531 -16.583 1.00 67.94 121 TYR A CA 1
ATOM 947 C C . TYR A 1 121 ? 6.433 -2.988 -17.285 1.00 67.94 121 TYR A C 1
ATOM 949 O O . TYR A 1 121 ? 5.548 -2.471 -16.564 1.00 67.94 121 TYR A O 1
#